Protein AF-A0A179DH91-F1 (afdb_monomer_lite)

Foldseek 3Di:
DVVLVPDLNSVLVVLVVVLVCCLVPVLVVVLPPDPVNPVSSVVVVVVSVVVSLVVLLVSLVVCCVPVVVVCVVPVVVSVCSNVVSVVVD

Structure (mmCIF, N/CA/C/O backbone):
data_AF-A0A179DH91-F1
#
_entry.id   AF-A0A179DH91-F1
#
loop_
_atom_site.group_PDB
_atom_site.id
_atom_site.type_symbol
_atom_site.label_atom_id
_atom_site.label_alt_id
_atom_site.label_comp_id
_atom_site.label_asym_id
_atom_site.label_entity_id
_atom_site.label_seq_id
_atom_site.pdbx_PDB_ins_code
_atom_site.Cartn_x
_atom_site.Cartn_y
_atom_site.Cartn_z
_atom_site.occupancy
_atom_s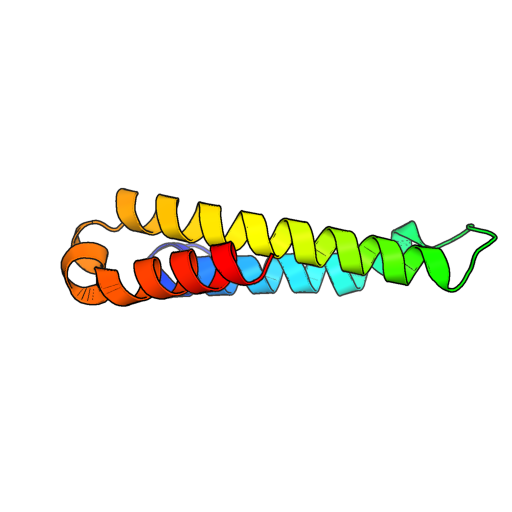ite.B_iso_or_equiv
_atom_site.auth_seq_id
_atom_site.auth_comp_id
_atom_site.auth_asym_id
_atom_site.auth_atom_id
_atom_site.pdbx_PDB_model_num
ATOM 1 N N . MET A 1 1 ? -2.826 16.515 4.501 1.00 51.75 1 MET A N 1
ATOM 2 C CA . MET A 1 1 ? -2.073 15.497 5.279 1.00 51.75 1 MET A CA 1
ATOM 3 C C . MET A 1 1 ? -2.527 15.329 6.734 1.00 51.75 1 MET A C 1
ATOM 5 O O . MET A 1 1 ? -2.897 14.215 7.075 1.00 51.75 1 MET A O 1
ATOM 9 N N . LYS A 1 2 ? -2.605 16.376 7.582 1.00 47.94 2 LYS A N 1
ATOM 10 C CA . LYS A 1 2 ? -3.000 16.243 9.013 1.00 47.94 2 LYS A CA 1
ATOM 11 C C . LYS A 1 2 ? -4.360 15.566 9.294 1.00 47.94 2 LYS A C 1
ATOM 13 O O . LYS A 1 2 ? -4.575 15.125 10.415 1.00 47.94 2 LYS A O 1
ATOM 18 N N . LYS A 1 3 ? -5.284 15.497 8.324 1.00 57.28 3 LYS A N 1
ATOM 19 C CA . LYS A 1 3 ? -6.567 14.775 8.460 1.00 57.28 3 LYS A CA 1
ATOM 20 C C . LYS A 1 3 ? -6.490 13.288 8.076 1.00 57.28 3 LYS A C 1
ATOM 22 O O . LYS A 1 3 ? -7.224 12.515 8.672 1.00 57.28 3 LYS A O 1
ATOM 27 N N . LEU A 1 4 ? -5.601 12.876 7.159 1.00 57.84 4 LEU A N 1
ATOM 28 C CA . LEU A 1 4 ? -5.505 11.466 6.730 1.00 57.84 4 LEU A CA 1
ATOM 29 C C . LEU A 1 4 ? -4.964 10.559 7.842 1.00 57.84 4 LEU A C 1
ATOM 31 O O . LEU A 1 4 ? -5.418 9.438 7.992 1.00 57.84 4 LEU A O 1
ATOM 35 N N . ILE A 1 5 ? -4.041 11.059 8.664 1.00 64.12 5 ILE A N 1
ATOM 36 C CA . ILE A 1 5 ? -3.416 10.264 9.736 1.00 64.12 5 ILE A CA 1
ATOM 37 C C . ILE A 1 5 ? -4.347 10.131 10.960 1.00 64.12 5 ILE A C 1
ATOM 39 O O . ILE A 1 5 ? -4.039 9.415 11.901 1.00 64.12 5 ILE A O 1
ATOM 43 N N . LYS A 1 6 ? -5.511 10.797 10.984 1.00 75.12 6 LYS A N 1
ATOM 44 C CA . LYS A 1 6 ? -6.429 10.740 12.138 1.00 75.12 6 LYS A CA 1
ATOM 45 C C . LYS A 1 6 ? -7.305 9.491 12.174 1.00 75.12 6 LYS A C 1
ATOM 47 O O . LYS A 1 6 ? -7.912 9.232 13.211 1.00 75.12 6 LYS A O 1
ATOM 52 N N . SER A 1 7 ? -7.395 8.738 11.079 1.00 82.44 7 SER A N 1
ATOM 53 C CA . SER A 1 7 ? -8.169 7.501 11.027 1.00 82.44 7 SER A CA 1
ATOM 54 C C . SER A 1 7 ? -7.338 6.352 10.453 1.00 82.44 7 SER A C 1
ATOM 56 O O . SER A 1 7 ? -6.545 6.571 9.536 1.00 82.44 7 SER A O 1
ATOM 58 N N . PRO A 1 8 ? -7.556 5.110 10.923 1.00 83.25 8 PRO A N 1
ATOM 59 C CA . PRO A 1 8 ? -6.910 3.925 10.355 1.00 83.25 8 PRO A CA 1
ATOM 60 C C . PRO A 1 8 ? -7.143 3.807 8.848 1.00 83.25 8 PRO A C 1
ATOM 62 O O . PRO A 1 8 ? -6.213 3.554 8.092 1.00 83.25 8 PRO A O 1
ATOM 65 N N . THR A 1 9 ? -8.367 4.094 8.394 1.00 85.81 9 THR A N 1
ATOM 66 C CA . THR A 1 9 ? -8.734 4.106 6.970 1.00 85.81 9 THR A CA 1
ATOM 67 C C . THR A 1 9 ? -7.898 5.081 6.148 1.00 85.81 9 THR A C 1
ATOM 69 O O . THR A 1 9 ? -7.520 4.767 5.023 1.00 85.81 9 THR A O 1
ATOM 72 N N . GLY A 1 10 ? -7.570 6.249 6.704 1.00 87.50 10 GLY A N 1
ATOM 73 C CA . GLY A 1 10 ? -6.740 7.232 6.024 1.00 87.50 10 GLY A CA 1
ATOM 74 C C . GLY A 1 10 ? -5.276 6.803 5.930 1.00 87.50 10 GLY A C 1
ATOM 75 O O . GLY A 1 10 ? -4.617 7.156 4.958 1.00 87.50 10 GLY A O 1
ATOM 76 N N . ILE A 1 11 ? -4.780 5.991 6.868 1.00 89.00 11 ILE A N 1
ATOM 77 C CA . ILE A 1 11 ? -3.432 5.409 6.782 1.00 89.00 11 ILE A CA 1
ATOM 78 C C . ILE A 1 11 ? -3.372 4.382 5.651 1.00 89.00 11 ILE A C 1
ATOM 80 O O . ILE A 1 11 ? -2.491 4.488 4.806 1.00 89.00 11 ILE A O 1
ATOM 84 N N . TYR A 1 12 ? -4.343 3.466 5.564 1.00 88.06 12 TYR A N 1
ATOM 85 C CA . TYR A 1 12 ? -4.421 2.524 4.440 1.00 88.06 12 TYR A CA 1
ATOM 86 C C . TYR A 1 12 ? -4.552 3.248 3.093 1.00 88.06 12 TYR A C 1
ATOM 88 O O . TYR A 1 12 ? -3.829 2.933 2.149 1.00 88.06 12 TYR A O 1
ATOM 96 N N . ALA A 1 13 ? -5.419 4.262 3.006 1.00 90.06 13 ALA A N 1
ATOM 97 C CA . ALA A 1 13 ? -5.561 5.067 1.794 1.00 90.06 13 ALA A CA 1
ATOM 98 C C . ALA A 1 13 ? -4.246 5.766 1.412 1.00 90.06 13 ALA A C 1
ATOM 100 O O . ALA A 1 13 ? -3.876 5.790 0.240 1.00 90.06 13 ALA A O 1
ATOM 101 N N . LEU A 1 14 ? -3.509 6.292 2.396 1.00 91.25 14 LEU A N 1
ATOM 102 C CA . LEU A 1 14 ? -2.201 6.900 2.168 1.00 91.25 14 LEU A CA 1
ATOM 103 C C . LEU A 1 14 ? -1.182 5.875 1.647 1.00 91.25 14 LEU A C 1
ATOM 105 O O . LEU A 1 14 ? -0.441 6.199 0.723 1.00 91.25 14 LEU A O 1
ATOM 109 N N . THR A 1 15 ? -1.169 4.650 2.183 1.00 91.75 15 THR A N 1
ATOM 110 C CA . THR A 1 15 ? -0.307 3.560 1.696 1.00 91.75 15 THR A CA 1
ATOM 111 C C . THR A 1 15 ? -0.561 3.264 0.218 1.00 91.75 15 THR A C 1
ATOM 113 O O . THR A 1 15 ? 0.391 3.203 -0.557 1.00 91.75 15 THR A O 1
ATOM 116 N N . PHE A 1 16 ? -1.827 3.163 -0.200 1.00 92.75 16 PHE A N 1
ATOM 117 C CA . PHE A 1 16 ? -2.167 2.966 -1.613 1.00 92.75 16 PHE A CA 1
ATOM 118 C C . PHE A 1 16 ? -1.767 4.157 -2.485 1.00 92.75 16 PHE A C 1
ATOM 120 O O . PHE A 1 16 ? -1.206 3.956 -3.557 1.00 92.75 16 PHE A O 1
ATOM 127 N N . ILE A 1 17 ? -1.995 5.393 -2.031 1.00 94.12 17 ILE A N 1
ATOM 128 C CA . ILE A 1 17 ? -1.580 6.592 -2.776 1.00 94.12 17 ILE A CA 1
ATOM 129 C C . ILE A 1 17 ? -0.064 6.587 -3.002 1.00 94.12 17 ILE A C 1
ATOM 131 O O . ILE A 1 17 ? 0.381 6.810 -4.124 1.00 94.12 17 ILE A O 1
ATOM 135 N N . ILE A 1 18 ? 0.727 6.296 -1.964 1.00 92.88 18 ILE A N 1
ATOM 136 C CA . ILE A 1 18 ? 2.192 6.215 -2.073 1.00 92.88 18 ILE A CA 1
ATOM 137 C C . ILE A 1 18 ? 2.598 5.119 -3.062 1.00 92.88 18 ILE A C 1
ATOM 139 O O . ILE A 1 18 ? 3.453 5.355 -3.913 1.00 92.88 18 ILE A O 1
ATOM 143 N N . PHE A 1 19 ? 1.957 3.951 -2.997 1.00 94.56 19 PHE A N 1
ATOM 144 C CA . PHE A 1 19 ? 2.209 2.855 -3.928 1.00 94.56 19 PHE A CA 1
ATOM 145 C C . PHE A 1 19 ? 1.902 3.227 -5.385 1.00 94.56 19 PHE A C 1
ATOM 147 O O . PHE A 1 19 ? 2.725 2.980 -6.265 1.00 94.56 19 PHE A O 1
ATOM 154 N N . PHE A 1 20 ? 0.760 3.866 -5.656 1.00 94.50 20 PHE A N 1
ATOM 155 C CA . PHE A 1 20 ? 0.410 4.303 -7.011 1.00 94.50 20 PHE A CA 1
ATOM 156 C C . PHE A 1 20 ? 1.379 5.358 -7.540 1.00 94.50 20 PHE A C 1
ATOM 158 O O . PHE A 1 20 ? 1.814 5.265 -8.685 1.00 94.50 20 PHE A O 1
ATOM 165 N N . VAL A 1 21 ? 1.762 6.329 -6.707 1.00 94.00 21 VAL A N 1
ATOM 166 C CA . VAL A 1 21 ? 2.778 7.328 -7.069 1.00 94.00 21 VAL A CA 1
ATOM 167 C C . VAL A 1 21 ? 4.110 6.648 -7.389 1.00 94.00 21 VAL A C 1
ATOM 169 O O . VAL A 1 21 ? 4.742 6.991 -8.388 1.00 94.00 21 VAL A O 1
ATOM 172 N N . PHE A 1 22 ? 4.510 5.648 -6.597 1.00 91.88 22 PHE A N 1
ATOM 173 C CA . PHE A 1 22 ? 5.707 4.858 -6.872 1.00 91.88 22 PHE A CA 1
ATOM 174 C C . PHE A 1 22 ? 5.619 4.150 -8.232 1.00 91.88 22 PHE A C 1
ATOM 176 O O . PHE A 1 22 ? 6.512 4.298 -9.062 1.00 91.88 22 PHE A O 1
ATOM 183 N N . CYS A 1 23 ? 4.515 3.451 -8.501 1.00 93.00 23 CYS A N 1
ATOM 184 C CA . CYS A 1 23 ? 4.326 2.715 -9.750 1.00 93.00 23 CYS A CA 1
ATOM 185 C C . CYS A 1 23 ? 4.284 3.628 -10.982 1.00 93.00 23 CYS A C 1
ATOM 187 O O . CYS A 1 23 ? 4.875 3.299 -12.002 1.00 93.00 23 CYS A O 1
ATOM 189 N N . ILE A 1 24 ? 3.610 4.777 -10.901 1.00 94.12 24 ILE A N 1
ATOM 190 C CA . ILE A 1 24 ? 3.441 5.682 -12.049 1.00 94.12 24 ILE A CA 1
ATOM 191 C C . ILE A 1 24 ? 4.735 6.437 -12.367 1.00 94.12 24 ILE A C 1
ATOM 193 O O . ILE A 1 24 ? 5.018 6.689 -13.533 1.00 94.12 24 ILE A O 1
ATOM 197 N N . ILE A 1 25 ? 5.516 6.814 -11.352 1.00 93.50 25 ILE A N 1
ATOM 198 C CA . ILE A 1 25 ? 6.691 7.677 -11.543 1.00 93.50 25 ILE A CA 1
ATOM 199 C C . ILE A 1 25 ? 7.981 6.859 -11.596 1.00 93.50 25 ILE A C 1
ATOM 201 O O . ILE A 1 25 ? 8.774 7.008 -12.523 1.00 93.50 25 ILE A O 1
ATOM 205 N N . PHE A 1 26 ? 8.212 5.994 -10.608 1.00 89.38 26 PHE A N 1
ATOM 206 C CA . PHE A 1 26 ? 9.511 5.350 -10.422 1.00 89.38 26 PHE A CA 1
ATOM 207 C C . PHE A 1 26 ? 9.698 4.129 -11.317 1.00 89.38 26 PHE A C 1
ATOM 209 O O . PHE A 1 26 ? 10.814 3.909 -11.776 1.00 89.38 26 PHE A O 1
ATOM 216 N N . VAL A 1 27 ? 8.642 3.363 -11.621 1.00 89.94 27 VAL A N 1
ATOM 217 C CA . VAL A 1 27 ? 8.775 2.205 -12.526 1.00 89.94 27 VAL A CA 1
ATOM 218 C C . VAL A 1 27 ? 9.210 2.645 -13.929 1.00 89.94 27 VAL A C 1
ATOM 220 O O . VAL A 1 27 ? 10.204 2.097 -14.411 1.00 89.94 27 VAL A O 1
ATOM 223 N N . PRO A 1 28 ? 8.586 3.652 -14.579 1.00 89.50 28 PRO A N 1
ATOM 224 C CA . PRO A 1 28 ? 9.074 4.143 -15.865 1.00 89.50 28 PRO A CA 1
ATOM 225 C C . PRO A 1 28 ? 10.481 4.726 -15.762 1.00 89.50 28 PRO A C 1
ATOM 227 O O . PRO A 1 28 ? 11.333 4.380 -16.572 1.00 89.50 28 PRO A O 1
ATOM 230 N N . LEU A 1 29 ? 10.744 5.552 -14.742 1.00 90.88 29 LEU A N 1
ATOM 231 C CA . LEU A 1 29 ? 12.036 6.216 -14.561 1.00 90.88 29 LEU A CA 1
ATOM 232 C C . LEU A 1 29 ? 13.194 5.214 -14.435 1.00 90.88 29 LEU A C 1
ATOM 234 O O . LEU A 1 29 ? 14.230 5.393 -15.068 1.00 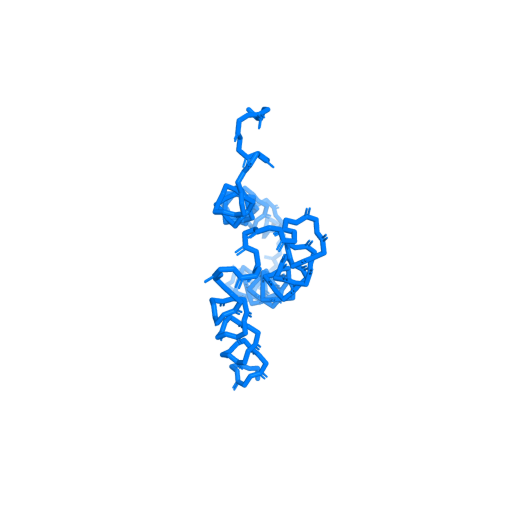90.88 29 LEU A O 1
ATOM 238 N N . LEU A 1 30 ? 13.007 4.151 -13.649 1.00 88.38 30 LEU A N 1
ATOM 239 C CA . LEU A 1 30 ? 14.011 3.107 -13.428 1.00 88.38 30 LEU A CA 1
ATOM 240 C C . LEU A 1 30 ? 14.123 2.118 -14.596 1.00 88.38 30 LEU A C 1
ATOM 242 O O . LEU A 1 30 ? 15.118 1.406 -14.694 1.00 88.38 30 LEU A O 1
ATOM 246 N N . SER A 1 31 ? 13.130 2.078 -15.485 1.00 87.25 31 SER A N 1
ATOM 247 C CA . SER A 1 31 ? 13.153 1.215 -16.672 1.00 87.25 31 SER A CA 1
ATOM 248 C C . SER A 1 31 ? 13.912 1.839 -17.852 1.00 87.25 31 SER A C 1
ATOM 250 O O . SER A 1 31 ? 14.240 1.137 -18.808 1.00 87.25 31 SER A O 1
ATOM 252 N N . ILE A 1 32 ? 14.232 3.139 -17.806 1.00 89.25 32 ILE A N 1
ATOM 253 C CA . ILE A 1 32 ? 14.985 3.823 -18.869 1.00 89.25 32 ILE A CA 1
ATOM 254 C C . ILE A 1 32 ? 16.408 3.242 -18.961 1.00 89.25 32 ILE A C 1
ATOM 256 O O . ILE A 1 32 ? 17.088 3.065 -17.953 1.00 89.25 32 ILE A O 1
ATOM 260 N N . GLY A 1 33 ? 16.872 2.954 -20.181 1.00 81.19 33 GLY A N 1
ATOM 261 C CA . GLY A 1 33 ? 18.264 2.568 -20.455 1.00 81.19 33 GLY A CA 1
ATOM 262 C C . GLY A 1 33 ? 18.610 1.087 -20.261 1.00 81.19 33 GLY A C 1
ATOM 263 O O . GLY A 1 33 ? 19.772 0.721 -20.423 1.00 81.19 33 GLY A O 1
ATOM 264 N N . HIS A 1 34 ? 17.637 0.225 -19.956 1.00 80.62 34 HIS A N 1
ATOM 265 C CA . HIS A 1 34 ? 17.860 -1.217 -19.834 1.00 80.62 34 HIS A CA 1
ATOM 266 C C . HIS A 1 34 ? 17.585 -1.949 -21.158 1.00 80.62 34 HIS A C 1
ATOM 268 O O . HIS A 1 34 ? 16.579 -1.701 -21.819 1.00 80.62 34 HIS A O 1
ATOM 274 N N . SER A 1 35 ? 18.455 -2.891 -21.535 1.00 70.50 35 SER A N 1
ATOM 275 C CA . SER A 1 35 ? 18.361 -3.644 -22.799 1.00 70.50 35 SER A CA 1
ATOM 276 C C . SER A 1 35 ? 17.310 -4.768 -22.799 1.00 70.50 35 SER A C 1
ATOM 278 O O . SER A 1 35 ? 16.971 -5.282 -23.859 1.00 70.50 35 SER A O 1
ATOM 280 N N . GLY A 1 36 ? 16.750 -5.126 -21.636 1.00 66.69 36 GLY A N 1
ATOM 281 C CA . GLY A 1 36 ? 15.666 -6.108 -21.476 1.00 66.69 36 GLY A CA 1
ATOM 282 C C . GLY A 1 36 ? 14.285 -5.456 -21.368 1.00 66.69 36 GLY A C 1
ATOM 283 O O . GLY A 1 36 ? 13.599 -5.668 -20.369 1.00 66.69 36 GLY A O 1
ATOM 284 N N . GLY A 1 37 ? 13.921 -4.632 -22.359 1.00 64.75 37 GLY A N 1
ATOM 285 C CA . GLY A 1 37 ? 12.884 -3.584 -22.300 1.00 64.75 37 GLY A CA 1
ATOM 286 C C . GLY A 1 37 ? 11.511 -3.938 -21.704 1.00 64.75 37 GLY A C 1
ATOM 287 O O . GLY A 1 37 ? 10.837 -3.044 -21.204 1.00 64.75 37 GLY A O 1
ATOM 288 N N . GLU A 1 38 ? 11.110 -5.212 -21.677 1.00 75.12 38 GLU A N 1
ATOM 289 C CA . GLU A 1 38 ? 9.829 -5.651 -21.092 1.00 75.12 38 GLU A CA 1
ATOM 290 C C . GLU A 1 38 ? 9.970 -6.340 -19.723 1.00 75.12 38 GLU A C 1
ATOM 292 O O . GLU A 1 38 ? 9.055 -6.292 -18.898 1.00 75.12 38 GLU A O 1
ATOM 297 N N . GLN A 1 39 ? 11.123 -6.947 -19.429 1.00 86.38 39 GLN A N 1
ATOM 298 C CA . GLN A 1 39 ? 11.312 -7.723 -18.199 1.00 86.38 39 GLN A CA 1
ATOM 299 C C . GLN A 1 39 ? 11.573 -6.829 -16.981 1.00 86.38 39 GLN A C 1
ATOM 301 O O . GLN A 1 39 ? 11.134 -7.145 -15.873 1.00 86.38 39 GLN A O 1
ATOM 306 N N . VAL A 1 40 ? 12.255 -5.697 -17.175 1.00 86.94 40 VAL A N 1
ATOM 307 C CA . VAL A 1 40 ? 12.568 -4.741 -16.100 1.00 86.94 40 VAL A CA 1
ATOM 308 C C . VAL A 1 40 ? 11.307 -4.145 -15.459 1.00 86.94 40 VAL A C 1
ATOM 310 O O . VAL A 1 40 ? 11.160 -4.294 -14.244 1.00 86.94 40 VAL A O 1
ATOM 313 N N . PRO A 1 41 ? 10.355 -3.551 -16.207 1.00 88.38 41 PRO A N 1
ATOM 314 C CA . PRO A 1 41 ? 9.147 -2.993 -15.597 1.00 88.38 41 PRO A CA 1
ATOM 315 C C . PRO A 1 41 ? 8.281 -4.065 -14.923 1.00 88.38 41 PRO A C 1
ATOM 317 O O . PRO A 1 41 ? 7.766 -3.826 -13.831 1.00 88.38 41 PRO A O 1
ATOM 320 N N . MET A 1 42 ? 8.173 -5.266 -15.508 1.00 89.50 42 MET A N 1
ATOM 321 C CA . MET A 1 42 ? 7.472 -6.396 -14.881 1.00 89.50 42 MET A CA 1
ATOM 322 C C . MET A 1 42 ? 8.101 -6.797 -13.546 1.00 89.50 42 MET A C 1
ATOM 324 O O . MET A 1 42 ? 7.398 -6.979 -12.553 1.00 89.50 42 MET A O 1
ATOM 328 N N . THR A 1 43 ? 9.429 -6.885 -13.502 1.00 90.94 4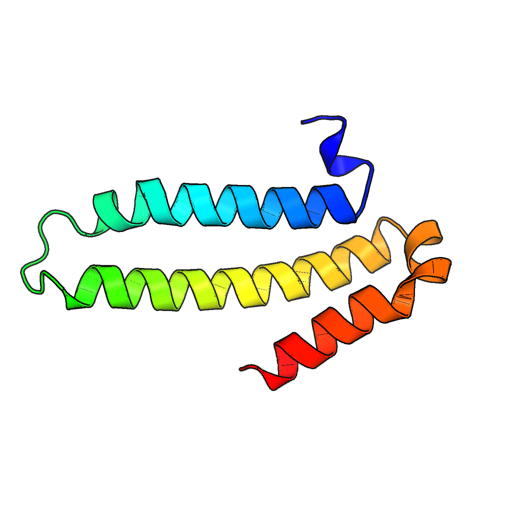3 THR A N 1
ATOM 329 C CA . THR A 1 43 ? 10.160 -7.247 -12.284 1.00 90.94 43 THR A CA 1
ATOM 330 C C . THR A 1 43 ? 10.012 -6.169 -11.208 1.00 90.94 43 THR A C 1
ATOM 332 O O . THR A 1 43 ? 9.747 -6.482 -10.049 1.00 90.94 43 THR A O 1
ATOM 335 N N . LEU A 1 44 ? 10.117 -4.888 -11.578 1.00 90.75 44 LEU A N 1
ATOM 336 C CA . LEU A 1 44 ? 9.922 -3.770 -10.650 1.00 90.75 44 LEU A CA 1
ATOM 337 C C . LEU A 1 44 ? 8.497 -3.725 -10.091 1.00 90.75 44 LEU A C 1
ATOM 339 O O . LEU A 1 44 ? 8.325 -3.476 -8.899 1.00 90.75 44 LEU A O 1
ATOM 343 N N . LEU A 1 45 ? 7.486 -4.001 -10.920 1.00 91.62 45 LEU A N 1
ATOM 344 C CA . LEU A 1 45 ? 6.102 -4.119 -10.462 1.00 91.62 45 LEU A CA 1
ATOM 345 C C . LEU A 1 45 ? 5.932 -5.292 -9.497 1.00 91.62 45 LEU A C 1
ATOM 347 O O . LEU A 1 45 ? 5.321 -5.111 -8.446 1.00 91.62 45 LEU A O 1
ATOM 351 N N . ALA A 1 46 ? 6.503 -6.459 -9.804 1.00 91.56 46 ALA A N 1
ATOM 352 C CA . ALA A 1 46 ? 6.456 -7.616 -8.913 1.00 91.56 46 ALA A CA 1
ATOM 353 C C . ALA A 1 46 ? 7.044 -7.281 -7.533 1.00 91.56 46 ALA A C 1
ATOM 355 O O . ALA A 1 46 ? 6.367 -7.462 -6.520 1.00 91.56 46 ALA A O 1
ATOM 356 N N . TYR A 1 47 ? 8.241 -6.683 -7.487 1.00 91.62 47 TYR A N 1
ATOM 357 C CA . TYR A 1 47 ? 8.833 -6.217 -6.231 1.00 91.62 47 TYR A CA 1
ATOM 358 C C . TYR A 1 47 ? 7.971 -5.162 -5.535 1.00 91.62 47 TYR A C 1
ATOM 360 O O . TYR A 1 47 ? 7.773 -5.239 -4.323 1.00 91.62 47 TYR A O 1
ATOM 368 N N . ALA A 1 48 ? 7.421 -4.194 -6.272 1.00 92.12 48 ALA A N 1
ATOM 369 C CA . ALA A 1 48 ? 6.546 -3.177 -5.701 1.00 92.12 48 ALA A CA 1
ATOM 370 C C . ALA A 1 48 ? 5.311 -3.806 -5.035 1.00 92.12 48 ALA A C 1
ATOM 372 O O . ALA A 1 48 ? 4.953 -3.404 -3.926 1.00 92.12 48 ALA A O 1
ATOM 373 N N . PHE A 1 49 ? 4.685 -4.809 -5.659 1.00 92.25 49 PHE A N 1
ATOM 374 C CA . PHE A 1 49 ? 3.563 -5.545 -5.070 1.00 92.25 49 PHE A CA 1
ATOM 375 C C . PHE A 1 49 ? 3.977 -6.329 -3.823 1.00 92.25 49 PHE A C 1
ATOM 377 O O . PHE A 1 49 ? 3.259 -6.288 -2.823 1.00 92.25 49 PHE A O 1
ATOM 384 N N . THR A 1 50 ? 5.149 -6.969 -3.828 1.00 91.19 50 THR A N 1
ATOM 385 C CA . THR A 1 50 ? 5.701 -7.622 -2.632 1.00 91.19 50 THR A CA 1
ATOM 386 C C . THR A 1 50 ? 5.905 -6.620 -1.488 1.00 91.19 50 THR A C 1
ATOM 388 O O . THR A 1 50 ? 5.505 -6.872 -0.351 1.00 91.19 50 THR A O 1
ATOM 391 N N . TYR A 1 51 ? 6.457 -5.437 -1.766 1.00 90.81 51 TYR A N 1
ATOM 392 C CA . TYR A 1 51 ? 6.628 -4.400 -0.745 1.00 90.81 51 TYR A CA 1
ATOM 393 C C . TYR A 1 51 ? 5.304 -3.785 -0.287 1.00 90.81 51 TYR A C 1
ATOM 395 O O . TYR A 1 51 ? 5.164 -3.476 0.899 1.00 90.81 51 TYR A O 1
ATOM 403 N N . LEU A 1 52 ? 4.319 -3.630 -1.176 1.00 92.75 52 LEU A N 1
ATOM 404 C CA . LEU A 1 52 ? 2.966 -3.216 -0.801 1.00 92.75 52 LEU A CA 1
ATOM 405 C C . LEU A 1 52 ? 2.351 -4.224 0.169 1.00 92.75 52 LEU A C 1
ATOM 407 O O . LEU A 1 52 ? 1.791 -3.831 1.190 1.00 92.75 52 LEU A O 1
ATOM 411 N N . HIS A 1 53 ? 2.507 -5.512 -0.121 1.00 89.50 53 HIS A N 1
ATOM 412 C CA . HIS A 1 53 ? 2.022 -6.595 0.718 1.00 89.50 53 HIS A CA 1
ATOM 413 C C . HIS A 1 53 ? 2.600 -6.510 2.140 1.00 89.50 53 HIS A C 1
ATOM 415 O O . HIS A 1 53 ? 1.850 -6.420 3.115 1.00 89.50 53 HIS A O 1
ATOM 421 N N . TYR A 1 54 ? 3.929 -6.421 2.270 1.00 90.06 54 TYR A N 1
ATOM 422 C CA . TYR A 1 54 ? 4.574 -6.235 3.575 1.00 90.06 54 TYR A CA 1
ATOM 423 C C . TYR A 1 54 ? 4.184 -4.918 4.251 1.00 90.06 54 TYR A C 1
ATOM 425 O O . TYR A 1 54 ? 3.984 -4.878 5.466 1.00 90.06 54 TYR A O 1
ATOM 433 N N . SER A 1 55 ? 4.011 -3.844 3.480 1.00 90.56 55 SER A N 1
ATOM 434 C CA . SER A 1 55 ? 3.568 -2.552 4.009 1.00 90.56 55 SER A CA 1
ATOM 435 C C . SER A 1 55 ? 2.171 -2.642 4.618 1.00 90.56 55 SER A C 1
ATOM 437 O O . SER A 1 55 ? 1.947 -2.092 5.692 1.00 90.56 55 SER A O 1
ATOM 439 N N . LEU A 1 56 ? 1.238 -3.360 3.986 1.00 90.38 56 LEU A N 1
ATOM 440 C CA . LEU A 1 56 ? -0.117 -3.556 4.506 1.00 90.38 56 LEU A CA 1
ATOM 441 C C . LEU A 1 56 ? -0.124 -4.384 5.797 1.00 90.38 56 LEU A C 1
ATOM 443 O O . LEU A 1 56 ? -0.848 -4.036 6.732 1.00 90.38 56 LEU A O 1
ATOM 447 N N . ILE A 1 57 ? 0.720 -5.416 5.892 1.00 89.88 57 ILE A N 1
ATOM 448 C CA . ILE A 1 57 ? 0.911 -6.185 7.132 1.00 89.88 57 ILE A CA 1
ATOM 449 C C . ILE A 1 57 ? 1.440 -5.270 8.246 1.00 89.88 57 ILE A C 1
ATOM 451 O O . ILE A 1 57 ? 0.856 -5.204 9.332 1.00 89.88 57 ILE A O 1
ATOM 455 N N . CYS A 1 58 ? 2.497 -4.504 7.967 1.00 89.88 58 CYS A N 1
ATOM 456 C CA . CYS A 1 58 ? 3.070 -3.551 8.918 1.00 89.88 58 CYS A CA 1
ATOM 457 C C . CYS A 1 58 ? 2.050 -2.492 9.357 1.00 89.88 58 CYS A C 1
ATOM 459 O O . CYS A 1 58 ? 1.923 -2.211 10.549 1.00 89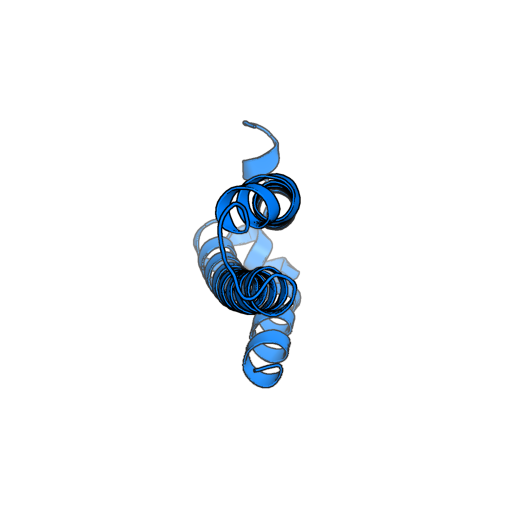.88 58 CYS A O 1
ATOM 461 N N . VAL A 1 59 ? 1.283 -1.927 8.421 1.00 90.31 59 VAL A N 1
ATOM 462 C CA . VAL A 1 59 ? 0.232 -0.944 8.715 1.00 90.31 59 VAL A CA 1
ATOM 463 C C . VAL A 1 59 ? -0.888 -1.563 9.551 1.00 90.31 59 VAL A C 1
ATOM 465 O O . VAL A 1 59 ? -1.371 -0.908 10.474 1.00 90.31 59 VAL A O 1
ATOM 468 N N . SER A 1 60 ? -1.272 -2.817 9.310 1.00 87.94 60 SER A N 1
ATOM 469 C CA . SER A 1 60 ? -2.263 -3.521 10.136 1.00 87.94 60 SER A CA 1
ATOM 470 C C . SER A 1 60 ? -1.801 -3.669 11.588 1.00 87.94 60 SER A C 1
ATOM 472 O O . SER A 1 60 ? -2.541 -3.345 12.526 1.00 87.94 60 SER A O 1
ATOM 474 N N . ILE A 1 61 ? -0.537 -4.042 11.802 1.00 88.06 61 ILE A N 1
ATOM 475 C CA . ILE A 1 61 ? 0.041 -4.131 13.151 1.00 88.06 61 ILE A CA 1
ATOM 476 C C . ILE A 1 61 ? 0.119 -2.738 13.793 1.00 88.06 61 ILE A C 1
ATOM 478 O O . ILE A 1 61 ? -0.362 -2.535 14.911 1.00 88.06 61 ILE A O 1
ATOM 482 N N . LEU A 1 62 ? 0.662 -1.746 13.080 1.00 88.31 62 LEU A N 1
ATOM 483 C CA . LEU A 1 62 ? 0.830 -0.384 13.594 1.00 88.31 62 LEU A CA 1
ATOM 484 C C . LEU A 1 62 ? -0.508 0.284 13.920 1.00 88.31 62 LEU A C 1
ATOM 486 O O . LEU A 1 62 ? -0.641 0.919 14.967 1.00 88.31 62 LEU A O 1
ATOM 490 N N . THR A 1 63 ? -1.525 0.121 13.072 1.00 87.81 63 THR A N 1
ATOM 491 C CA . THR A 1 63 ? -2.862 0.677 13.331 1.00 87.81 63 THR A CA 1
ATOM 492 C C . THR A 1 63 ? -3.519 0.031 14.546 1.00 87.81 63 THR A C 1
ATOM 494 O O . THR A 1 63 ? -4.187 0.733 15.307 1.00 87.81 63 THR A O 1
ATOM 497 N N . SER A 1 64 ? -3.271 -1.258 14.790 1.00 86.25 64 SER A N 1
ATOM 498 C CA . SER A 1 64 ? -3.736 -1.956 15.996 1.00 86.25 64 SER A CA 1
ATOM 499 C C . SER A 1 64 ? -3.118 -1.377 17.278 1.00 86.25 64 SER A C 1
ATOM 501 O O . SER A 1 64 ? -3.797 -1.257 18.301 1.00 86.25 64 SER A O 1
ATOM 503 N N . ILE A 1 65 ? -1.847 -0.962 17.221 1.00 87.19 65 ILE A N 1
ATOM 504 C CA . ILE A 1 65 ? -1.119 -0.375 18.357 1.00 87.19 65 ILE A CA 1
ATOM 505 C C . ILE A 1 65 ? -1.504 1.094 18.576 1.00 87.19 65 ILE A C 1
ATOM 507 O O . ILE A 1 65 ? -1.771 1.494 19.710 1.00 87.19 65 ILE A O 1
ATOM 511 N N . ILE A 1 66 ? -1.542 1.898 17.511 1.00 87.44 66 ILE A N 1
ATOM 512 C CA . ILE A 1 66 ? -1.755 3.353 17.589 1.00 87.44 66 ILE A CA 1
ATOM 513 C C . ILE A 1 66 ? -3.235 3.683 17.837 1.00 87.44 66 ILE A C 1
ATOM 515 O O . ILE A 1 66 ? -3.550 4.556 18.645 1.00 87.44 66 ILE A O 1
ATOM 519 N N . PHE A 1 67 ? -4.166 2.964 17.200 1.00 87.69 67 PHE A N 1
ATOM 520 C CA . PHE A 1 67 ? -5.609 3.225 17.286 1.00 87.69 67 PHE A CA 1
ATOM 521 C C . PHE A 1 67 ? -6.333 2.170 18.123 1.00 87.69 67 PHE A C 1
ATOM 523 O O . PHE A 1 67 ? -7.342 1.609 17.693 1.00 87.69 67 PHE A O 1
ATOM 530 N N . ARG A 1 68 ? -5.858 1.923 19.351 1.00 83.62 68 ARG A N 1
ATOM 531 C CA . ARG A 1 68 ? -6.422 0.898 20.257 1.00 83.62 68 ARG A CA 1
ATOM 532 C C . ARG A 1 68 ? -7.943 0.966 20.407 1.00 83.62 68 ARG A C 1
ATOM 534 O O . ARG A 1 68 ? -8.600 -0.070 20.394 1.00 83.62 68 ARG A O 1
ATOM 541 N N . THR A 1 69 ? -8.519 2.162 20.538 1.00 86.12 69 THR A N 1
ATOM 542 C CA . THR A 1 69 ? -9.975 2.337 20.699 1.00 86.12 69 THR A CA 1
ATOM 543 C C . THR A 1 69 ? -10.750 1.884 19.462 1.00 86.12 69 THR A C 1
ATOM 545 O O . THR A 1 69 ? -11.800 1.261 19.586 1.00 86.12 69 THR A O 1
ATOM 548 N N . TRP A 1 70 ? -10.217 2.151 18.268 1.00 84.25 70 TRP A N 1
ATOM 549 C CA . TRP A 1 70 ? -10.807 1.687 17.014 1.00 84.25 70 TRP A CA 1
ATOM 550 C C . TRP A 1 70 ? -10.600 0.182 16.842 1.00 84.25 70 TRP A C 1
ATOM 552 O O . TRP A 1 70 ? -11.548 -0.534 16.531 1.00 84.25 70 TRP A O 1
ATOM 562 N N . PHE A 1 71 ? -9.392 -0.309 17.134 1.00 85.50 71 PHE A N 1
ATOM 563 C CA . PHE A 1 71 ? -9.063 -1.727 17.059 1.00 85.50 71 PHE A CA 1
ATOM 564 C C . PHE A 1 71 ? -9.988 -2.573 17.934 1.00 85.50 71 PHE A C 1
ATOM 566 O O . PHE A 1 71 ? -10.534 -3.550 17.449 1.00 85.50 71 PHE A O 1
ATOM 573 N N . LYS A 1 72 ? -10.288 -2.166 19.174 1.00 84.00 72 LYS A N 1
ATOM 574 C CA . LYS A 1 72 ? -11.247 -2.897 20.026 1.00 84.00 72 LYS A CA 1
ATOM 575 C C . LYS A 1 72 ? -12.612 -3.121 19.358 1.00 84.00 72 LYS A C 1
ATOM 577 O O . LYS A 1 72 ? -13.248 -4.136 19.614 1.00 84.00 72 LYS A O 1
ATOM 582 N N . LYS A 1 73 ? -13.053 -2.193 18.504 1.00 86.62 73 LYS A N 1
ATOM 583 C CA . LYS A 1 73 ? -14.338 -2.270 17.795 1.00 86.62 73 LYS A CA 1
ATOM 584 C C . LYS A 1 73 ? -14.241 -2.994 16.445 1.00 86.62 73 LYS A C 1
ATOM 586 O O . LYS A 1 73 ? -15.199 -3.644 16.044 1.00 86.62 73 LYS A O 1
ATOM 591 N N . TYR A 1 74 ? -13.104 -2.894 15.760 1.00 85.62 74 TYR A N 1
ATOM 592 C CA . TYR A 1 74 ? -12.915 -3.366 14.382 1.00 85.62 74 TYR A CA 1
ATOM 593 C C . TYR A 1 74 ? -11.724 -4.323 14.222 1.00 85.62 74 TYR A C 1
ATOM 595 O O . TYR A 1 74 ? -11.129 -4.411 13.151 1.00 85.62 74 TYR A O 1
ATOM 603 N N . TRP A 1 75 ? -11.363 -5.045 15.285 1.00 82.62 75 TRP A N 1
ATOM 604 C CA . TRP A 1 75 ? -10.199 -5.939 15.328 1.00 82.62 75 TRP A CA 1
ATOM 605 C C . TRP A 1 75 ? -10.222 -6.982 14.207 1.00 82.62 75 TRP A C 1
ATOM 607 O O . TRP A 1 75 ? -9.178 -7.295 13.638 1.00 82.62 75 TRP A O 1
ATOM 617 N N . PHE A 1 76 ? -11.419 -7.452 13.844 1.00 83.62 76 PHE A N 1
ATOM 618 C CA . PHE A 1 76 ? -11.632 -8.409 12.765 1.00 83.62 76 PHE A CA 1
ATOM 619 C C . PHE A 1 76 ? -11.124 -7.893 11.413 1.00 83.62 76 PHE A C 1
ATOM 621 O O . PHE A 1 76 ? -10.616 -8.687 10.640 1.00 83.62 76 PHE A O 1
ATOM 628 N N . ILE A 1 77 ? -11.174 -6.583 11.137 1.00 83.56 77 ILE A N 1
ATOM 629 C CA . ILE A 1 77 ? -10.680 -6.014 9.871 1.00 83.56 77 ILE A CA 1
ATOM 630 C C . ILE A 1 77 ? -9.165 -6.197 9.767 1.00 83.56 77 ILE A C 1
ATOM 632 O O . ILE A 1 77 ? -8.668 -6.711 8.769 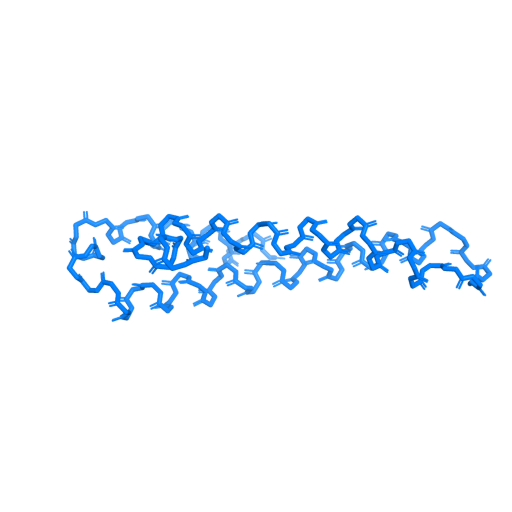1.00 83.56 77 ILE A O 1
ATOM 636 N N . ASN A 1 78 ? -8.432 -5.816 10.814 1.00 81.94 78 ASN A N 1
ATOM 637 C CA . ASN A 1 78 ? -6.978 -5.968 10.846 1.00 81.94 78 ASN A CA 1
ATOM 638 C C . ASN A 1 78 ? -6.570 -7.447 10.837 1.00 81.94 78 ASN A C 1
ATOM 640 O O . ASN A 1 78 ? -5.597 -7.797 10.171 1.00 81.94 78 ASN A O 1
ATOM 644 N N . LEU A 1 79 ? -7.336 -8.312 11.512 1.00 82.00 79 LEU A N 1
ATOM 645 C CA . LEU A 1 79 ? -7.121 -9.757 11.479 1.00 82.00 79 LEU A CA 1
ATOM 646 C C . LEU A 1 79 ? -7.356 -10.333 10.077 1.00 82.00 79 LEU A C 1
ATOM 648 O O . LEU A 1 79 ? -6.513 -11.075 9.592 1.00 82.00 79 LEU A O 1
ATOM 652 N N . THR A 1 80 ? -8.457 -9.983 9.407 1.00 83.81 80 THR A N 1
ATOM 653 C CA . THR A 1 80 ? -8.746 -10.446 8.043 1.00 83.81 80 THR A CA 1
ATOM 654 C C . THR A 1 80 ? -7.666 -9.986 7.077 1.00 83.81 80 THR A C 1
ATOM 656 O O . THR A 1 80 ? -7.180 -10.800 6.304 1.00 83.81 80 THR A O 1
ATOM 659 N N . ILE A 1 81 ? -7.239 -8.722 7.154 1.00 81.94 81 ILE A N 1
ATOM 660 C CA . ILE A 1 81 ? -6.127 -8.208 6.342 1.00 81.94 81 ILE A CA 1
ATOM 661 C C . ILE A 1 81 ? -4.862 -9.026 6.608 1.00 81.94 81 ILE A C 1
ATOM 663 O O . ILE A 1 81 ? -4.212 -9.464 5.670 1.00 81.94 81 ILE A O 1
ATOM 667 N N . PHE A 1 82 ? -4.531 -9.280 7.872 1.00 80.31 82 PHE A N 1
ATOM 668 C CA . PHE A 1 82 ? -3.339 -10.040 8.239 1.00 80.31 82 PHE A CA 1
ATOM 669 C C . PHE A 1 82 ? -3.385 -11.490 7.737 1.00 80.31 82 PHE A C 1
ATOM 671 O O . PHE A 1 82 ? -2.430 -11.951 7.124 1.00 80.31 82 PHE A O 1
ATOM 678 N N . VAL A 1 83 ? -4.504 -12.186 7.951 1.00 83.12 83 VAL A N 1
ATOM 679 C CA . VAL A 1 83 ? -4.712 -13.579 7.531 1.00 83.12 83 VAL A CA 1
ATOM 680 C C . VAL A 1 83 ? -4.698 -13.687 6.010 1.00 83.12 83 VAL A C 1
ATOM 682 O O . VAL A 1 83 ? -3.924 -14.466 5.466 1.00 83.12 83 VAL A O 1
ATOM 685 N N . VAL A 1 84 ? -5.506 -12.884 5.313 1.00 84.94 84 VAL A N 1
ATOM 686 C CA . VAL A 1 84 ? -5.580 -12.919 3.846 1.00 84.94 84 VAL A CA 1
ATOM 687 C C . VAL A 1 84 ? -4.220 -12.623 3.234 1.00 84.94 84 VAL A C 1
ATOM 689 O O . VAL A 1 84 ? -3.831 -13.311 2.302 1.00 84.94 84 VAL A O 1
ATOM 692 N N . LEU A 1 85 ? -3.486 -11.642 3.762 1.00 83.00 85 LEU A N 1
ATOM 693 C CA . LEU A 1 85 ? -2.168 -11.314 3.235 1.00 83.00 85 LEU A CA 1
ATOM 694 C C . LEU A 1 85 ? -1.162 -12.436 3.521 1.00 83.00 85 LEU A 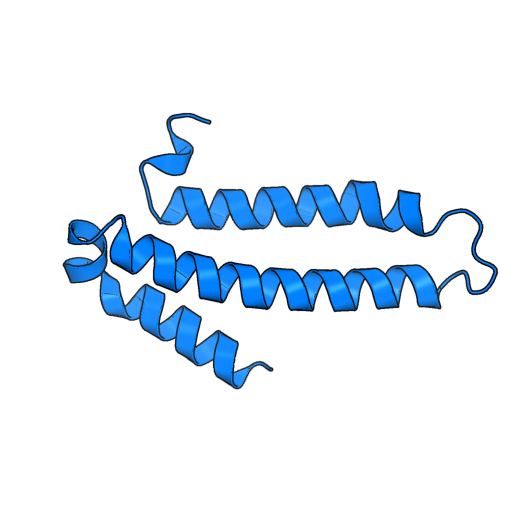C 1
ATOM 696 O O . LEU A 1 85 ? -0.556 -12.937 2.587 1.00 83.00 85 LEU A O 1
ATOM 700 N N . ILE A 1 86 ? -1.064 -12.950 4.748 1.00 79.81 86 ILE A N 1
ATOM 701 C CA . ILE A 1 86 ? -0.126 -14.046 5.052 1.00 79.81 86 ILE A CA 1
ATOM 702 C C . ILE A 1 86 ? -0.332 -15.284 4.171 1.00 79.81 86 ILE A C 1
ATOM 704 O O . ILE A 1 86 ? 0.649 -15.909 3.783 1.00 79.81 86 ILE A O 1
ATOM 708 N N . PHE A 1 87 ? -1.581 -15.640 3.862 1.00 77.25 87 PHE A N 1
ATOM 709 C CA . PHE A 1 87 ? -1.888 -16.805 3.026 1.00 77.25 87 PHE A CA 1
ATOM 710 C C . PHE A 1 87 ? -1.897 -16.514 1.517 1.00 77.25 87 PHE A C 1
ATOM 712 O O . PHE A 1 87 ? -2.017 -17.449 0.731 1.00 77.25 87 PHE A O 1
ATOM 719 N N . ALA A 1 88 ? -1.801 -15.249 1.103 1.00 70.44 88 ALA A N 1
ATOM 720 C CA . ALA A 1 88 ? -1.734 -14.845 -0.304 1.00 70.44 88 ALA A CA 1
ATOM 721 C C . ALA A 1 88 ? -0.290 -14.699 -0.826 1.00 70.44 88 ALA A C 1
ATOM 723 O O . ALA A 1 88 ? -0.095 -14.138 -1.906 1.00 70.44 88 ALA A O 1
ATOM 724 N N . LEU A 1 89 ? 0.698 -15.156 -0.051 1.00 58.16 89 LEU A N 1
ATOM 725 C CA . LEU A 1 89 ? 2.120 -15.190 -0.394 1.00 58.16 89 LEU A CA 1
ATOM 726 C C . LEU A 1 89 ? 2.507 -16.569 -0.942 1.00 58.16 89 LEU A C 1
ATOM 728 O O . LEU A 1 89 ? 3.270 -16.597 -1.932 1.00 58.16 89 LEU A O 1
#

Organism: NCBI:txid1826909

Sequence (89 aa):
MKKLIKSPTGIYALTFIIFFVFCIIFVPLLSIGHSGGEQVPMTLLAYAFTYLHYSLICVSILTSIIFRTWFKKYWFINLTIFVVLIFAL

pLDDT: mean 84.63, std 9.73, range [47.94, 94.56]

Secondary structure (DSSP, 8-state):
-TTGGGSHHHHHHHHHHHHHHIIIIIHHHHHTT-SSTTHHHHHHHHHHHHHHHHHHHHHHHHHHHHTHHHHHHHHHHHHHHHHHHHHT-

Radius of gyration: 15.95 Å; chains: 1; bounding box: 33×33×44 Å